Protein AF-A0A357B2A6-F1 (afdb_monomer_lite)

pLDDT: mean 95.45, std 3.25, range [82.5, 98.38]

Foldseek 3Di:
DDDDFKDKDWPFLPPVVVVCVVVVDDQWDQDPVVRDTDRGTDIDIDGDPVVVVVVLQVVQWDWAQPDPVVRDTAIGRNHDCVPPQFNEEQEFQAPPCVGVVVSVVVQVVCVVPTRYHYDRDDHPVVVVRD

Secondary structure (DSSP, 8-state):
-----EEEEE-TTHHHHHHHHHH-----EEETTTTEE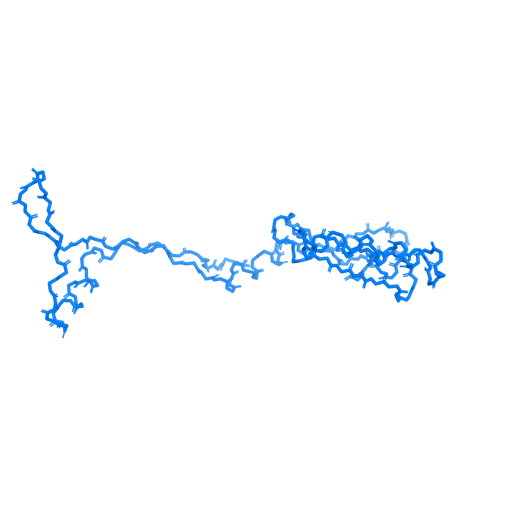EPPP-EEEEE-HHHHHHHHHHHHEEEEEEETTTTEEEEEE---TTT-S--EEE--SSS-HHHHHHHHHHHHHHTTTS-EEE--SS-HHHHHT-

Structure (mmCIF, N/CA/C/O backbone):
data_AF-A0A357B2A6-F1
#
_entry.id   AF-A0A357B2A6-F1
#
loop_
_atom_site.group_PDB
_atom_site.id
_atom_site.type_symbol
_atom_site.label_atom_id
_atom_site.la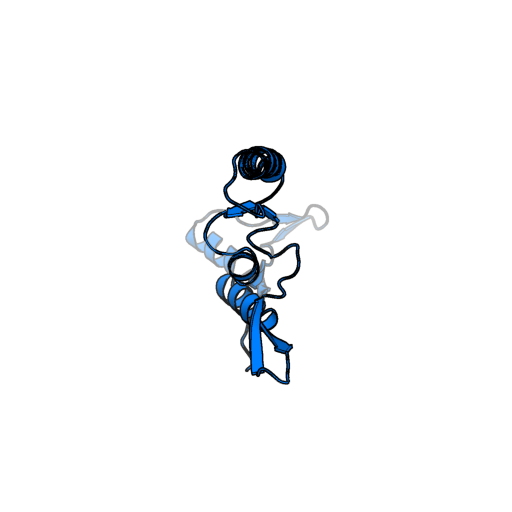bel_alt_id
_atom_site.label_comp_id
_atom_site.label_asym_id
_atom_site.label_entity_id
_atom_site.label_seq_id
_atom_site.pdbx_PDB_ins_code
_atom_site.Cartn_x
_atom_site.Cartn_y
_atom_site.Cartn_z
_atom_site.occupancy
_atom_site.B_iso_or_equiv
_atom_site.auth_seq_id
_atom_site.auth_comp_id
_atom_site.auth_asym_id
_atom_site.auth_atom_id
_atom_site.pdbx_PDB_model_num
ATOM 1 N N . GLY A 1 1 ? 14.532 -8.166 11.666 1.00 83.00 1 GLY A N 1
ATOM 2 C CA . GLY A 1 1 ? 14.063 -8.687 12.969 1.00 83.00 1 GLY A CA 1
ATOM 3 C C . GLY A 1 1 ? 12.554 -8.571 13.038 1.00 83.00 1 GLY A C 1
ATOM 4 O O . GLY A 1 1 ? 11.972 -8.057 12.094 1.00 83.00 1 GLY A O 1
ATOM 5 N N . TRP A 1 2 ? 11.926 -9.037 14.115 1.00 88.94 2 TRP A N 1
ATOM 6 C CA . TRP A 1 2 ? 10.473 -8.930 14.283 1.00 88.94 2 TRP A CA 1
ATOM 7 C C . TRP A 1 2 ? 10.063 -7.517 14.712 1.00 88.94 2 TRP A C 1
ATOM 9 O O . TRP A 1 2 ? 10.700 -6.930 15.585 1.00 88.94 2 TRP A O 1
ATOM 19 N N . GLY A 1 3 ? 8.999 -6.993 14.104 1.00 87.25 3 GLY A N 1
ATOM 20 C CA . GLY A 1 3 ? 8.356 -5.732 14.464 1.00 87.25 3 GLY A CA 1
ATOM 21 C C . GLY A 1 3 ? 6.843 -5.862 14.311 1.00 87.25 3 GLY A C 1
ATOM 22 O O . GLY A 1 3 ? 6.370 -6.582 13.434 1.00 87.25 3 GLY A O 1
ATOM 23 N N . GLU A 1 4 ? 6.087 -5.210 15.189 1.00 90.88 4 GLU A N 1
ATOM 24 C CA . GLU A 1 4 ? 4.623 -5.238 15.148 1.00 90.88 4 GLU A CA 1
ATOM 25 C C . GLU A 1 4 ? 4.105 -4.415 13.955 1.00 90.88 4 GLU A C 1
ATOM 27 O O . GLU A 1 4 ? 4.582 -3.306 13.697 1.00 90.88 4 GLU A O 1
ATOM 32 N N . LEU A 1 5 ? 3.164 -4.987 13.201 1.00 90.12 5 LEU A N 1
ATOM 33 C CA . LEU A 1 5 ? 2.517 -4.340 12.052 1.00 90.12 5 LEU A CA 1
ATOM 34 C C . LEU A 1 5 ? 1.036 -4.058 12.305 1.00 90.12 5 LEU A C 1
ATOM 36 O O . LEU A 1 5 ? 0.537 -3.026 11.853 1.00 90.12 5 LEU A O 1
ATOM 40 N N . TRP A 1 6 ? 0.363 -4.996 12.975 1.00 93.50 6 TRP A N 1
ATOM 41 C CA . TRP A 1 6 ? -1.074 -5.011 13.196 1.00 93.50 6 TRP A CA 1
ATOM 42 C C . TRP A 1 6 ? -1.383 -5.412 14.643 1.00 93.50 6 TRP A C 1
ATOM 44 O O . TRP A 1 6 ? -1.076 -6.534 15.057 1.00 93.50 6 TRP A O 1
ATOM 54 N N . GLY A 1 7 ? -2.041 -4.521 15.382 1.00 95.81 7 GLY A N 1
ATOM 55 C CA . GLY A 1 7 ? -2.668 -4.813 16.667 1.00 95.81 7 GLY A CA 1
ATOM 56 C C . GLY A 1 7 ? -4.167 -5.068 16.516 1.00 95.81 7 GLY A C 1
ATOM 57 O O . GLY A 1 7 ? -4.852 -4.360 15.780 1.00 95.81 7 GLY A O 1
ATOM 58 N N . VAL A 1 8 ? -4.695 -6.063 17.227 1.00 96.31 8 VAL A N 1
ATOM 59 C CA . VAL A 1 8 ? -6.142 -6.291 17.344 1.00 96.31 8 VAL A CA 1
ATOM 60 C C . VAL A 1 8 ? -6.508 -6.198 18.816 1.00 96.31 8 VAL A C 1
ATOM 62 O O . VAL A 1 8 ? -6.039 -7.007 19.616 1.00 96.31 8 VAL A O 1
ATOM 65 N N . ALA A 1 9 ? -7.314 -5.201 19.171 1.00 97.44 9 ALA A N 1
ATOM 66 C CA . ALA A 1 9 ? -7.756 -4.973 20.539 1.00 97.44 9 ALA A CA 1
ATOM 67 C C . ALA A 1 9 ? -9.266 -5.194 20.666 1.00 97.44 9 ALA A C 1
ATOM 69 O O . ALA A 1 9 ? -10.048 -4.638 19.897 1.00 97.44 9 ALA A O 1
ATOM 70 N N . ASP A 1 10 ? -9.670 -5.980 21.662 1.00 97.50 10 ASP A N 1
ATOM 71 C CA . ASP A 1 10 ? -11.035 -5.949 22.184 1.00 97.50 10 ASP A CA 1
ATOM 72 C C . ASP A 1 10 ? -11.077 -4.908 23.301 1.00 97.50 10 ASP A C 1
ATOM 74 O O . ASP A 1 10 ? -10.439 -5.069 24.345 1.00 97.50 10 ASP A O 1
ATOM 78 N N . ARG A 1 11 ? -11.772 -3.803 23.042 1.00 97.75 11 ARG A N 1
ATOM 79 C CA . ARG A 1 11 ? -11.899 -2.679 23.975 1.00 97.75 11 ARG A CA 1
ATOM 80 C C . ARG A 1 11 ? -13.228 -2.713 24.713 1.00 97.75 11 ARG A C 1
ATOM 82 O O . ARG A 1 11 ? -13.487 -1.840 25.543 1.00 97.75 11 ARG A O 1
ATOM 89 N N . THR A 1 12 ? -14.045 -3.742 24.477 1.00 98.25 12 THR A N 1
ATOM 90 C CA . THR A 1 12 ? -15.384 -3.892 25.050 1.00 98.25 12 THR A CA 1
ATOM 91 C C . THR A 1 12 ? -16.180 -2.590 24.898 1.00 98.25 12 THR A C 1
ATOM 93 O O . THR A 1 12 ? -16.104 -1.948 23.853 1.00 98.25 12 THR A O 1
ATOM 96 N N . ASP A 1 13 ? -16.910 -2.148 25.915 1.00 97.69 13 ASP A N 1
ATOM 97 C CA . ASP A 1 13 ? -17.695 -0.911 25.902 1.00 97.69 13 ASP A CA 1
ATOM 98 C C . ASP A 1 13 ? -16.927 0.324 26.416 1.00 97.69 13 ASP A C 1
ATOM 100 O O . ASP A 1 13 ? -17.524 1.395 26.574 1.00 97.69 13 ASP A O 1
ATOM 104 N N . TYR A 1 14 ? -15.615 0.213 26.671 1.00 98.25 14 TYR A N 1
ATOM 105 C CA . TYR A 1 14 ? -14.836 1.252 27.352 1.00 98.25 14 TYR A CA 1
ATOM 106 C C . TYR A 1 14 ? -14.918 2.611 26.643 1.00 98.25 14 TYR A C 1
ATOM 108 O O . TYR A 1 14 ? -15.293 3.606 27.266 1.00 98.25 14 TYR A O 1
ATOM 116 N N . ASP A 1 15 ? -14.604 2.666 25.344 1.00 98.19 15 ASP A N 1
ATOM 117 C CA . ASP A 1 15 ? -14.481 3.937 24.615 1.00 98.19 15 ASP A CA 1
ATOM 118 C C . ASP A 1 15 ? -15.809 4.687 24.539 1.00 98.19 15 ASP A C 1
ATOM 120 O O . ASP A 1 15 ? -15.886 5.878 24.850 1.00 98.19 15 ASP A O 1
ATOM 124 N N . LEU A 1 16 ? -16.875 3.979 24.165 1.00 98.25 16 LEU A N 1
ATOM 125 C CA . LEU A 1 16 ? -18.206 4.563 24.051 1.00 98.25 16 LEU A CA 1
ATOM 126 C C . LEU A 1 16 ? -18.746 4.984 25.422 1.00 98.25 16 LEU A C 1
ATOM 128 O O . LEU A 1 16 ? -19.346 6.051 25.530 1.00 98.25 16 LEU A O 1
ATOM 132 N N . THR A 1 17 ? -18.454 4.228 26.484 1.00 98.38 17 THR A N 1
ATOM 133 C CA . THR A 1 17 ? -18.805 4.618 27.857 1.00 98.38 17 THR A CA 1
ATOM 134 C C . THR A 1 17 ? -18.138 5.938 28.250 1.00 98.38 17 THR A C 1
ATOM 136 O O . THR A 1 17 ? -18.805 6.842 28.757 1.00 98.38 17 THR A O 1
ATOM 139 N N . GLN A 1 18 ? -16.836 6.100 27.985 1.00 98.38 18 GLN A N 1
ATOM 140 C CA . GLN A 1 18 ? -16.133 7.349 28.301 1.00 98.38 18 GLN A CA 1
ATOM 141 C C . GLN A 1 18 ? -16.646 8.530 27.461 1.00 98.38 18 GLN A C 1
ATOM 143 O O . GLN A 1 18 ? -16.832 9.632 27.991 1.00 98.38 18 GLN A O 1
ATOM 148 N N . HIS A 1 19 ? -16.933 8.311 26.173 1.00 98.38 19 HIS A N 1
ATOM 149 C CA . HIS A 1 19 ? -17.496 9.343 25.301 1.00 98.38 19 HIS A CA 1
ATOM 150 C C . HIS A 1 19 ? -18.903 9.767 25.726 1.00 98.38 19 HIS A C 1
ATOM 152 O O . HIS A 1 19 ? -19.173 10.968 25.774 1.00 98.38 19 HIS A O 1
ATOM 158 N N . GLN A 1 20 ? -19.778 8.828 26.088 1.00 98.38 20 GLN A N 1
ATOM 159 C CA . GLN A 1 20 ? -21.118 9.120 26.600 1.00 98.38 20 GLN A CA 1
ATOM 160 C C . GLN A 1 20 ? -21.048 9.926 27.903 1.00 98.38 20 GLN A C 1
ATOM 162 O O . GLN A 1 20 ? -21.669 10.983 28.002 1.00 98.38 20 GLN A O 1
ATOM 167 N N . ASN A 1 21 ? -20.230 9.491 28.869 1.00 98.06 21 ASN A N 1
ATOM 168 C CA . ASN A 1 21 ? -20.069 10.177 30.157 1.00 98.06 21 ASN A CA 1
ATOM 169 C C . ASN A 1 21 ? -19.566 11.619 30.004 1.00 98.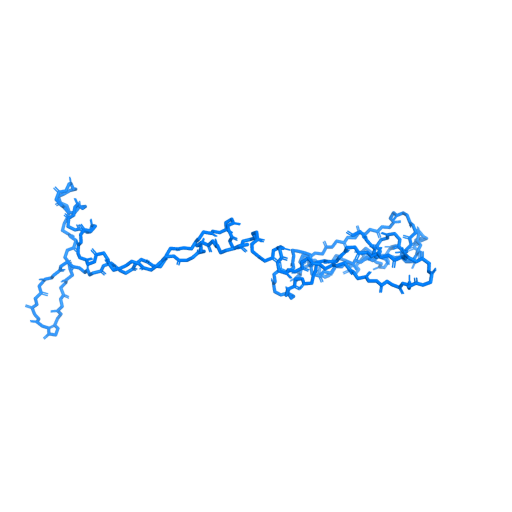06 21 ASN A C 1
ATOM 171 O O . ASN A 1 21 ? -19.977 12.500 30.755 1.00 98.06 21 ASN A O 1
ATOM 175 N N . THR A 1 22 ? -18.679 11.865 29.036 1.00 98.31 22 THR A N 1
ATOM 176 C CA . THR A 1 22 ? -18.084 13.193 28.826 1.00 98.31 22 THR A CA 1
ATOM 177 C C . THR A 1 22 ? -18.965 14.102 27.970 1.00 98.31 22 THR A C 1
ATOM 179 O O . THR A 1 22 ? -19.049 15.300 28.225 1.00 98.31 22 THR A O 1
ATOM 182 N N . SER A 1 23 ? -19.612 13.554 26.938 1.00 98.19 23 SER A N 1
ATOM 183 C CA . SER A 1 23 ? -20.416 14.334 25.984 1.00 98.19 23 SER A CA 1
ATOM 184 C C . SER A 1 23 ? -21.871 14.535 26.415 1.00 98.19 23 SER A C 1
ATOM 186 O O . SER A 1 23 ? -22.534 15.443 25.911 1.00 98.19 23 SER A O 1
ATOM 188 N N . GLY A 1 24 ? -22.386 13.679 27.304 1.00 97.50 24 GLY A N 1
ATOM 189 C CA . GLY A 1 24 ? -23.798 13.628 27.685 1.00 97.50 24 GLY A CA 1
ATOM 190 C C . GLY A 1 24 ? -24.737 13.115 26.586 1.00 97.50 24 GLY A C 1
ATOM 191 O O . GLY A 1 24 ? -25.949 13.138 26.780 1.00 97.50 24 GLY A O 1
ATOM 192 N N . GLN A 1 25 ? -24.210 12.679 25.437 1.00 98.00 25 GLN A N 1
ATOM 193 C CA . GLN A 1 25 ? -25.001 12.081 24.361 1.00 98.00 25 GLN A CA 1
ATOM 194 C C . GLN A 1 25 ? -25.184 10.585 24.610 1.00 98.00 25 GLN A C 1
ATOM 196 O O . GLN A 1 25 ? -24.220 9.903 24.947 1.00 98.00 25 GLN A O 1
ATOM 201 N N . ASP A 1 26 ? -26.404 10.083 24.418 1.00 97.44 26 ASP A N 1
ATOM 202 C CA . ASP A 1 26 ? -26.698 8.651 24.500 1.00 97.44 26 ASP A CA 1
ATOM 203 C C . ASP A 1 26 ? -26.068 7.914 23.308 1.00 97.44 26 ASP A C 1
ATOM 205 O O . ASP A 1 26 ? -26.373 8.203 22.149 1.00 97.44 26 ASP A O 1
ATOM 209 N N . LEU A 1 27 ? -25.157 6.988 23.606 1.00 97.94 27 LEU A N 1
ATOM 210 C CA . LEU A 1 27 ? -24.459 6.132 22.644 1.00 97.94 27 LEU A CA 1
ATOM 211 C C . LEU A 1 27 ? -24.917 4.669 22.751 1.00 97.94 27 LEU A C 1
ATOM 213 O O . LEU A 1 27 ? -24.247 3.771 22.234 1.00 97.94 27 LEU A O 1
ATOM 217 N N . THR A 1 28 ? -26.040 4.405 23.425 1.00 97.75 28 THR A N 1
ATOM 218 C CA . THR A 1 28 ? -26.618 3.064 23.485 1.00 97.75 28 THR A CA 1
ATOM 219 C C . THR A 1 28 ? -27.271 2.666 22.162 1.00 97.75 28 THR A C 1
ATOM 221 O O . THR A 1 28 ? -27.859 3.471 21.439 1.00 97.75 28 THR A O 1
ATOM 224 N N . TYR A 1 29 ? -27.192 1.377 21.848 1.00 97.69 29 TYR A N 1
ATOM 225 C CA . TYR A 1 29 ? -27.937 0.744 20.770 1.00 97.69 29 TYR A CA 1
ATOM 226 C C . TYR A 1 29 ? -29.140 -0.003 21.348 1.00 97.69 29 TYR A C 1
ATOM 228 O O . TYR A 1 29 ? -29.010 -0.711 22.349 1.00 97.69 29 TYR A O 1
ATOM 236 N N . TYR A 1 30 ? -30.303 0.141 20.710 1.00 97.81 30 TYR A N 1
ATOM 237 C CA . TYR A 1 30 ? -31.504 -0.617 21.050 1.00 97.81 30 TYR A CA 1
ATOM 238 C C . TYR A 1 30 ? -31.585 -1.896 20.217 1.00 97.81 30 TYR A C 1
ATOM 240 O O . TYR A 1 30 ? -31.803 -1.856 19.005 1.00 97.81 30 TYR A O 1
ATOM 248 N N . ASP A 1 31 ? -31.450 -3.037 20.883 1.00 96.88 31 ASP A N 1
ATOM 249 C CA . ASP A 1 31 ? -31.652 -4.348 20.279 1.00 96.88 31 ASP A CA 1
ATOM 250 C C . ASP A 1 31 ? -33.131 -4.730 20.348 1.00 96.88 31 ASP A C 1
ATOM 252 O O . ASP A 1 31 ? -33.674 -4.971 21.427 1.00 96.88 31 ASP A O 1
ATOM 256 N N . GLN A 1 32 ? -33.776 -4.780 19.181 1.00 96.81 32 GLN A N 1
ATOM 257 C CA . GLN A 1 32 ? -35.195 -5.107 19.041 1.00 96.81 32 GLN A CA 1
ATOM 258 C C . GLN A 1 32 ? -35.507 -6.573 19.365 1.00 96.81 32 GLN A C 1
ATOM 260 O O . GLN A 1 32 ? -36.596 -6.862 19.856 1.00 96.81 32 GLN A O 1
ATOM 265 N N . GLU A 1 33 ? -34.577 -7.497 19.110 1.00 96.81 33 GLU A N 1
ATOM 266 C CA . GLU A 1 33 ? -34.786 -8.925 19.371 1.00 96.81 33 GLU A CA 1
ATOM 267 C C . GLU A 1 33 ? -34.732 -9.215 20.870 1.00 96.81 33 GLU A C 1
ATOM 269 O O . GLU A 1 33 ? -35.516 -10.010 21.390 1.00 96.81 33 GLU A O 1
ATOM 274 N N . ARG A 1 34 ? -33.819 -8.539 21.577 1.00 95.69 34 ARG A N 1
ATOM 275 C CA . ARG A 1 34 ? -33.661 -8.665 23.033 1.00 95.69 34 ARG A CA 1
ATOM 276 C C . ARG A 1 34 ? -34.510 -7.678 23.826 1.00 95.69 34 ARG A C 1
ATOM 278 O O . ARG A 1 34 ? -34.689 -7.874 25.024 1.00 95.69 34 ARG A O 1
ATOM 285 N N . ASN A 1 35 ? -35.052 -6.655 23.168 1.00 96.56 35 ASN A N 1
ATOM 286 C CA . ASN A 1 35 ? -35.781 -5.546 23.777 1.00 96.56 35 ASN A CA 1
ATOM 287 C C . ASN A 1 35 ? -34.970 -4.844 24.890 1.00 96.56 35 ASN A C 1
ATOM 289 O O . ASN A 1 35 ? -35.477 -4.578 25.980 1.00 96.56 35 ASN A O 1
ATOM 293 N N . THR A 1 36 ? -33.688 -4.569 24.627 1.00 97.25 36 THR A N 1
ATOM 294 C CA . THR A 1 36 ? -32.749 -3.983 25.602 1.00 97.25 36 THR A CA 1
ATOM 295 C C . THR A 1 36 ? -31.837 -2.940 24.965 1.00 97.25 36 THR A C 1
ATOM 297 O O . THR A 1 36 ? -31.421 -3.103 23.820 1.00 97.25 36 THR A O 1
ATOM 300 N N . HIS A 1 37 ? -31.461 -1.919 25.738 1.00 97.38 37 HIS A N 1
ATOM 301 C CA . HIS A 1 37 ? -30.374 -1.001 25.390 1.00 97.38 37 HIS A CA 1
ATOM 302 C C . HIS A 1 37 ? -29.035 -1.511 25.930 1.00 97.38 37 HIS A C 1
ATOM 304 O O . HIS A 1 37 ? -28.969 -1.979 27.067 1.00 97.38 37 HIS A O 1
ATOM 310 N N . TYR A 1 38 ? -27.968 -1.379 25.145 1.00 97.00 38 TYR A N 1
ATOM 311 C CA . TYR A 1 38 ? -26.597 -1.621 25.601 1.00 97.00 38 TYR A CA 1
ATOM 312 C C . TYR A 1 38 ? -25.600 -0.711 24.881 1.00 97.00 38 TYR A C 1
ATOM 314 O O . TYR A 1 38 ? -25.901 -0.170 23.818 1.00 97.00 38 TYR A O 1
ATOM 322 N N . ILE A 1 39 ? -24.405 -0.549 25.448 1.00 97.81 39 ILE A N 1
ATOM 323 C CA . ILE A 1 39 ? -23.292 0.134 24.780 1.00 97.81 39 ILE A CA 1
ATOM 324 C C . ILE A 1 39 ? -22.536 -0.898 23.928 1.00 97.81 39 ILE A C 1
ATOM 326 O O . ILE A 1 39 ? -22.068 -1.898 24.479 1.00 97.81 39 ILE A O 1
ATOM 330 N N . PRO A 1 40 ? -22.438 -0.719 22.596 1.00 97.50 40 PRO A N 1
ATOM 331 C CA . PRO A 1 40 ? -21.753 -1.672 21.731 1.00 97.50 40 PRO A CA 1
ATOM 332 C C . PRO A 1 40 ? -20.283 -1.867 22.089 1.00 97.50 40 PRO A C 1
ATOM 334 O O . PRO A 1 40 ? -19.606 -0.936 22.522 1.00 97.50 40 PRO A O 1
ATOM 337 N N . TYR A 1 41 ? -19.779 -3.076 21.846 1.00 97.69 41 TYR A N 1
ATOM 338 C CA . TYR A 1 41 ? -18.359 -3.356 22.012 1.00 97.69 41 TYR A CA 1
ATOM 339 C C . TYR A 1 41 ? -17.553 -2.850 20.815 1.00 97.69 41 TYR A C 1
ATOM 341 O O . TYR A 1 41 ? -17.991 -2.942 19.666 1.00 97.69 41 TYR A O 1
ATOM 349 N N . VAL A 1 42 ? -16.354 -2.346 21.096 1.00 98.06 42 VAL A N 1
ATOM 350 C CA . VAL A 1 42 ? -15.398 -1.848 20.112 1.00 98.06 42 VAL A CA 1
ATOM 351 C C . VAL A 1 42 ? -14.300 -2.889 19.912 1.00 98.06 42 VAL A C 1
ATOM 353 O O . VAL A 1 42 ? -13.496 -3.151 20.805 1.00 98.06 42 VAL A O 1
ATOM 356 N N . ILE A 1 43 ? -14.252 -3.457 18.706 1.00 97.94 43 ILE A N 1
ATOM 357 C CA . ILE A 1 43 ? -13.135 -4.280 18.235 1.00 97.94 43 ILE A CA 1
ATOM 358 C C . ILE A 1 43 ? -12.281 -3.418 17.306 1.00 97.94 43 ILE A C 1
ATOM 360 O O . ILE A 1 43 ? -12.754 -2.976 16.260 1.00 97.94 43 ILE A O 1
ATOM 364 N N . GLU A 1 44 ? -11.028 -3.177 17.687 1.00 97.19 44 GLU A N 1
ATOM 365 C CA . GLU A 1 44 ? -10.108 -2.272 16.995 1.00 97.19 44 GLU A CA 1
ATOM 366 C C . GLU A 1 44 ? -8.976 -3.054 16.301 1.00 97.19 44 GLU A C 1
ATOM 368 O O . GLU A 1 44 ? -7.975 -3.398 16.937 1.00 97.19 44 GLU A O 1
ATOM 373 N N . PRO A 1 45 ? -9.088 -3.330 14.989 1.00 95.81 45 PRO A N 1
ATOM 374 C CA . PRO A 1 45 ? -7.945 -3.686 14.163 1.00 95.81 45 PRO A CA 1
ATOM 375 C C . PRO A 1 45 ? -7.178 -2.416 13.763 1.00 95.81 45 PRO A C 1
ATOM 377 O O . PRO A 1 45 ? -7.642 -1.636 12.933 1.00 95.81 45 PRO A O 1
ATOM 380 N N . SER A 1 46 ? -5.983 -2.231 14.321 1.00 95.12 46 SER A N 1
ATOM 381 C CA . SER A 1 46 ? -5.130 -1.065 14.079 1.00 95.12 46 SER A CA 1
ATOM 382 C C . SER A 1 46 ? -3.862 -1.460 13.321 1.00 95.12 46 SER A C 1
ATOM 384 O O . SER A 1 46 ? -3.082 -2.290 13.791 1.00 95.12 46 SER A O 1
ATOM 386 N N . LEU A 1 47 ? -3.667 -0.887 12.128 1.00 94.69 47 LEU A N 1
ATOM 387 C CA . LEU A 1 47 ? -2.577 -1.222 11.207 1.00 94.69 47 LEU A CA 1
ATOM 388 C C . LEU A 1 47 ? -1.742 0.022 10.881 1.00 94.69 47 LEU A C 1
ATOM 390 O O . LEU A 1 47 ? -2.257 1.015 10.366 1.00 94.69 47 LEU A O 1
ATOM 394 N N . GLY A 1 48 ? -0.434 -0.044 11.132 1.00 94.75 48 GLY A N 1
ATOM 395 C CA . GLY A 1 48 ? 0.481 1.064 10.852 1.00 94.75 48 GLY A CA 1
ATOM 396 C C . GLY A 1 48 ? 0.842 1.165 9.367 1.00 94.75 48 GLY A C 1
ATOM 397 O O . GLY A 1 48 ? 1.677 0.397 8.889 1.00 94.75 48 GLY A O 1
ATOM 398 N N . ALA A 1 49 ? 0.277 2.139 8.647 1.00 93.81 49 ALA A N 1
ATOM 399 C CA . ALA A 1 49 ? 0.494 2.316 7.205 1.00 93.81 49 ALA A CA 1
ATOM 400 C C . ALA A 1 49 ? 1.981 2.451 6.818 1.00 93.81 49 ALA A C 1
ATOM 402 O O . ALA A 1 49 ? 2.442 1.792 5.881 1.00 93.81 49 ALA A O 1
ATOM 403 N N . ASP A 1 50 ? 2.758 3.242 7.563 1.00 94.44 50 ASP A N 1
ATOM 404 C CA . ASP A 1 50 ? 4.193 3.428 7.310 1.00 94.44 50 ASP A CA 1
ATOM 405 C C . ASP A 1 50 ? 4.986 2.136 7.520 1.00 94.44 50 ASP A C 1
ATOM 407 O O . ASP A 1 50 ? 5.869 1.799 6.729 1.00 94.44 50 ASP A O 1
ATOM 411 N N . ARG A 1 51 ? 4.644 1.371 8.566 1.00 94.94 51 ARG A N 1
ATOM 412 C CA . ARG A 1 51 ? 5.329 0.109 8.870 1.00 94.94 51 ARG A CA 1
ATOM 413 C C . ARG A 1 51 ? 5.041 -0.946 7.812 1.00 94.94 51 ARG A C 1
ATOM 415 O O . ARG A 1 51 ? 5.955 -1.653 7.402 1.00 94.94 51 ARG A O 1
ATOM 422 N N . VAL A 1 52 ? 3.797 -1.022 7.343 1.00 94.56 52 VAL A N 1
ATOM 423 C CA . VAL A 1 52 ? 3.404 -1.918 6.249 1.00 94.56 52 VAL A CA 1
ATOM 424 C C . VAL A 1 52 ? 4.103 -1.526 4.949 1.00 94.56 52 VAL A C 1
ATOM 426 O O . VAL A 1 52 ? 4.628 -2.389 4.251 1.00 94.56 52 VAL A O 1
ATOM 429 N N . THR A 1 53 ? 4.191 -0.228 4.656 1.00 95.44 53 THR A N 1
ATOM 430 C CA . THR A 1 53 ? 4.923 0.275 3.485 1.00 95.44 53 THR A CA 1
ATOM 431 C C . THR A 1 53 ? 6.395 -0.126 3.541 1.00 95.44 53 THR A C 1
ATOM 433 O O . THR A 1 53 ? 6.921 -0.671 2.572 1.00 95.44 53 THR A O 1
ATOM 436 N N . LEU A 1 54 ? 7.055 0.075 4.686 1.00 95.44 54 LEU A N 1
ATOM 437 C CA . LEU A 1 54 ? 8.441 -0.347 4.879 1.00 95.44 54 LEU A CA 1
ATOM 438 C C . LEU A 1 54 ? 8.596 -1.867 4.748 1.00 95.44 54 LEU A C 1
ATOM 440 O O . LEU A 1 54 ? 9.526 -2.321 4.088 1.00 95.44 54 LEU A O 1
ATOM 444 N N . ALA A 1 55 ? 7.681 -2.648 5.327 1.00 95.19 55 ALA A N 1
ATOM 445 C CA . ALA A 1 55 ? 7.704 -4.103 5.224 1.00 95.19 55 ALA A CA 1
ATOM 446 C C . ALA A 1 55 ? 7.638 -4.565 3.760 1.00 95.19 55 ALA A C 1
ATOM 448 O O . ALA A 1 55 ? 8.448 -5.395 3.358 1.00 95.19 55 ALA A O 1
ATOM 449 N N . PHE A 1 56 ? 6.753 -3.979 2.946 1.00 96.25 56 PHE A N 1
ATOM 450 C CA . PHE A 1 56 ? 6.675 -4.287 1.516 1.00 96.25 56 PHE A CA 1
ATOM 451 C C . PHE A 1 56 ? 7.939 -3.898 0.750 1.00 96.25 56 PHE A C 1
ATOM 453 O O . PHE A 1 56 ? 8.360 -4.635 -0.134 1.00 96.25 56 PHE A O 1
ATOM 460 N N . LEU A 1 57 ? 8.557 -2.760 1.077 1.00 96.75 57 LEU A N 1
ATOM 461 C CA . LEU A 1 57 ? 9.810 -2.346 0.443 1.00 96.75 57 LEU A CA 1
ATOM 462 C C . LEU A 1 57 ? 10.964 -3.288 0.797 1.00 96.75 57 LEU A C 1
ATOM 464 O O . LEU A 1 57 ? 11.737 -3.653 -0.084 1.00 96.75 57 LEU A O 1
ATOM 468 N N . CYS A 1 58 ? 11.070 -3.694 2.064 1.00 95.56 58 CYS A N 1
ATOM 469 C CA . CYS A 1 58 ? 12.097 -4.628 2.513 1.00 95.56 58 CYS A CA 1
ATOM 470 C C . CYS A 1 58 ? 11.920 -6.024 1.907 1.00 95.56 58 CYS A C 1
ATOM 472 O O . CYS A 1 58 ? 12.912 -6.633 1.528 1.00 95.56 58 CYS A O 1
ATOM 474 N N . ASP A 1 59 ? 10.684 -6.518 1.816 1.00 95.81 59 ASP A N 1
ATOM 475 C CA . ASP A 1 59 ? 10.371 -7.827 1.227 1.00 95.81 59 ASP A CA 1
ATOM 476 C C . ASP A 1 59 ? 10.604 -7.849 -0.291 1.00 95.81 59 ASP A C 1
ATOM 478 O O . ASP A 1 59 ? 11.129 -8.814 -0.838 1.00 95.81 59 ASP A O 1
ATOM 482 N N . ALA A 1 60 ? 10.262 -6.757 -0.978 1.00 97.75 60 ALA A N 1
ATOM 483 C CA . ALA A 1 60 ? 10.417 -6.660 -2.423 1.00 97.75 60 ALA A CA 1
ATOM 484 C C . ALA A 1 60 ? 11.858 -6.387 -2.880 1.00 97.75 60 ALA A C 1
ATOM 486 O O . ALA A 1 60 ? 12.142 -6.570 -4.064 1.00 97.75 60 ALA A O 1
ATOM 487 N N . TYR A 1 61 ? 12.742 -5.895 -2.008 1.00 97.62 61 TYR A N 1
ATOM 488 C CA . TYR A 1 61 ? 14.119 -5.570 -2.379 1.00 97.62 61 TYR A CA 1
ATOM 489 C C . TYR A 1 61 ? 14.924 -6.830 -2.701 1.00 97.62 61 TYR A C 1
ATOM 491 O O . TYR A 1 61 ? 15.070 -7.720 -1.867 1.00 97.62 61 TYR A O 1
ATOM 499 N N . ASP A 1 62 ? 15.485 -6.867 -3.906 1.00 96.69 62 ASP A N 1
ATOM 500 C CA . ASP A 1 62 ? 16.330 -7.951 -4.391 1.00 96.69 62 ASP A CA 1
ATOM 501 C C . ASP A 1 62 ? 17.543 -7.388 -5.149 1.00 96.69 62 ASP A C 1
ATOM 503 O O . ASP A 1 62 ? 17.455 -6.366 -5.837 1.00 96.69 62 ASP A O 1
ATOM 507 N N . GLU A 1 63 ? 18.677 -8.075 -5.036 1.00 95.69 63 GLU A N 1
ATOM 508 C CA . GLU A 1 63 ? 19.891 -7.803 -5.804 1.00 95.69 63 GLU A CA 1
ATOM 509 C C . GLU A 1 63 ? 20.054 -8.897 -6.857 1.00 95.69 63 GLU A C 1
ATOM 511 O O . GLU A 1 63 ? 20.603 -9.972 -6.615 1.00 95.69 63 GLU A O 1
ATOM 516 N N . GLU A 1 64 ? 19.559 -8.617 -8.058 1.00 94.38 64 GLU A N 1
ATOM 517 C CA . GLU A 1 64 ? 19.569 -9.569 -9.157 1.00 94.38 64 GLU A CA 1
ATOM 518 C C . GLU A 1 64 ? 20.937 -9.574 -9.845 1.00 94.38 64 GLU A C 1
ATOM 520 O O . GLU A 1 64 ? 21.362 -8.579 -10.445 1.00 94.38 64 GLU A O 1
ATOM 525 N N . LEU A 1 65 ? 21.619 -10.717 -9.782 1.00 92.81 65 LEU A N 1
ATOM 526 C CA . LEU A 1 65 ? 22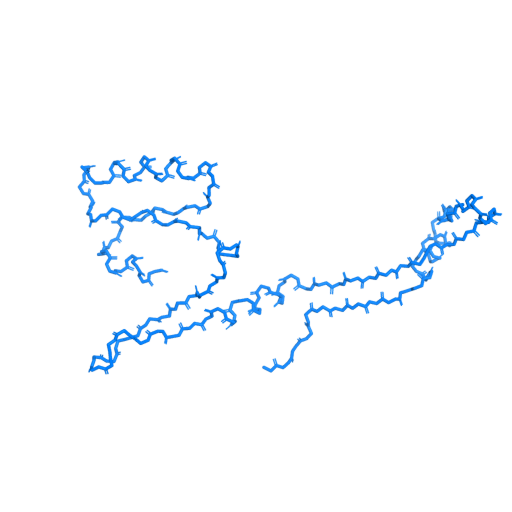.855 -10.969 -10.515 1.00 92.81 65 LEU A CA 1
ATOM 527 C C . LEU A 1 65 ? 22.536 -11.192 -12.002 1.00 92.81 65 LEU A C 1
ATOM 529 O O . LEU A 1 65 ? 21.841 -12.142 -12.360 1.00 92.81 65 LEU A O 1
ATOM 533 N N . LEU A 1 66 ? 23.048 -10.323 -12.871 1.00 89.00 66 LEU A N 1
ATOM 534 C CA . LEU A 1 66 ? 22.802 -10.376 -14.315 1.00 89.00 66 LEU A CA 1
ATOM 535 C C . LEU A 1 66 ? 23.891 -11.148 -15.061 1.00 89.00 66 LEU A C 1
ATOM 537 O O . LEU A 1 66 ? 23.601 -11.853 -16.025 1.00 89.00 66 LEU A O 1
ATOM 541 N N . ASP A 1 67 ? 25.141 -10.996 -14.624 1.00 88.94 67 ASP A N 1
ATOM 542 C CA . ASP A 1 67 ? 26.304 -11.666 -15.202 1.00 88.94 67 ASP A CA 1
ATOM 543 C C . ASP A 1 67 ? 27.332 -11.938 -14.093 1.00 88.94 67 ASP A C 1
ATOM 545 O O . ASP A 1 67 ? 27.941 -11.016 -13.543 1.00 88.94 67 ASP A O 1
ATOM 549 N N . ALA A 1 68 ? 27.509 -13.219 -13.758 1.00 82.50 68 ALA A N 1
ATOM 550 C CA . ALA A 1 68 ? 28.425 -13.670 -12.715 1.00 82.50 68 ALA A CA 1
ATOM 551 C C . ALA A 1 68 ? 29.899 -13.454 -13.084 1.00 82.50 68 ALA A C 1
ATOM 553 O O . ALA A 1 68 ? 30.720 -13.190 -12.210 1.00 82.50 68 ALA A O 1
ATOM 554 N N . GLU A 1 69 ? 30.240 -13.541 -14.372 1.00 87.19 69 GLU A N 1
ATOM 555 C CA . GLU A 1 69 ? 31.622 -13.405 -14.843 1.00 87.19 69 GLU A CA 1
ATOM 556 C C . GLU A 1 69 ? 32.067 -11.941 -14.833 1.00 87.19 69 GLU A C 1
ATOM 558 O O . GLU A 1 69 ? 33.235 -11.640 -14.589 1.00 87.19 69 GLU A O 1
ATOM 563 N N . LYS A 1 70 ? 31.125 -11.017 -15.063 1.00 88.44 70 LYS A N 1
ATOM 564 C CA . LYS A 1 70 ? 31.374 -9.567 -15.029 1.00 88.44 70 LYS A CA 1
ATOM 565 C C . LYS A 1 70 ? 31.060 -8.911 -13.689 1.00 88.44 70 LYS A C 1
ATOM 567 O O . LYS A 1 70 ? 31.255 -7.703 -13.566 1.00 88.44 70 LYS A O 1
ATOM 572 N N . ASN A 1 71 ? 30.593 -9.686 -12.710 1.00 85.69 71 ASN A N 1
ATOM 573 C CA . ASN A 1 71 ? 30.119 -9.192 -11.418 1.00 85.69 71 ASN A CA 1
ATOM 574 C C . ASN A 1 71 ? 29.102 -8.038 -11.572 1.00 85.69 71 ASN A C 1
ATOM 576 O O . ASN A 1 71 ? 29.185 -7.020 -10.885 1.00 85.69 71 ASN A O 1
ATOM 580 N N . ASP A 1 72 ? 28.186 -8.172 -12.537 1.00 90.19 72 ASP A N 1
ATOM 581 C CA . ASP A 1 72 ? 27.164 -7.169 -12.840 1.00 90.19 72 ASP A CA 1
ATOM 582 C C . ASP A 1 72 ? 25.856 -7.542 -12.137 1.00 90.19 72 ASP A C 1
ATOM 584 O O . ASP A 1 72 ? 25.265 -8.592 -12.410 1.00 90.19 72 ASP A O 1
ATOM 588 N N . SER A 1 73 ? 25.401 -6.675 -11.236 1.00 93.12 73 SER A N 1
ATOM 589 C CA . SER A 1 73 ? 24.142 -6.814 -10.509 1.00 93.12 73 SER A CA 1
ATOM 590 C C . SER A 1 73 ? 23.277 -5.562 -10.651 1.00 93.12 73 SER A C 1
ATOM 592 O O . SER A 1 73 ? 23.741 -4.474 -11.017 1.00 93.12 73 SER A O 1
ATOM 594 N N . ARG A 1 74 ? 21.979 -5.711 -10.381 1.00 93.62 74 ARG A N 1
ATOM 595 C CA . ARG A 1 74 ? 21.054 -4.583 -10.246 1.00 93.62 74 ARG A CA 1
ATOM 596 C C . ARG A 1 74 ? 20.167 -4.755 -9.023 1.00 93.62 74 ARG A C 1
ATOM 598 O O . ARG A 1 74 ? 19.709 -5.857 -8.743 1.00 93.62 74 ARG A O 1
ATOM 605 N N . ALA A 1 75 ? 19.873 -3.647 -8.354 1.00 95.56 75 ALA A N 1
ATOM 606 C CA . ALA A 1 75 ? 18.775 -3.606 -7.404 1.00 95.56 75 ALA A CA 1
ATOM 607 C C . ALA A 1 75 ? 17.445 -3.638 -8.171 1.00 95.56 75 ALA A C 1
ATOM 609 O O . ALA A 1 75 ? 17.289 -2.953 -9.186 1.00 95.56 75 ALA A O 1
ATOM 610 N N . VAL A 1 76 ? 16.492 -4.429 -7.692 1.00 96.69 76 VAL A N 1
ATOM 611 C CA . VAL A 1 76 ? 15.134 -4.501 -8.227 1.00 96.69 76 VAL A CA 1
ATOM 612 C C . VAL A 1 76 ? 14.138 -4.597 -7.077 1.00 96.69 76 VAL A C 1
ATOM 614 O O . VAL A 1 76 ? 14.358 -5.314 -6.108 1.00 96.69 76 VAL A O 1
ATOM 617 N N . LEU A 1 77 ? 13.026 -3.867 -7.184 1.00 97.75 77 LEU A N 1
ATOM 618 C CA . LEU A 1 77 ? 11.890 -4.015 -6.278 1.00 97.75 77 LEU A CA 1
ATOM 619 C C . LEU A 1 77 ? 10.859 -4.943 -6.923 1.00 97.75 77 LEU A C 1
ATOM 621 O O . LEU A 1 77 ? 10.126 -4.542 -7.829 1.00 97.75 77 LEU A O 1
ATOM 625 N N . ARG A 1 78 ? 10.768 -6.183 -6.444 1.00 97.12 78 ARG A N 1
ATOM 626 C CA . ARG A 1 78 ? 9.788 -7.193 -6.872 1.00 97.12 78 ARG A CA 1
ATOM 627 C C . ARG A 1 78 ? 8.423 -6.986 -6.208 1.00 97.12 78 ARG A C 1
ATOM 629 O O . ARG A 1 78 ? 7.827 -7.917 -5.674 1.00 97.12 78 ARG A O 1
ATOM 636 N N . LEU A 1 79 ? 7.923 -5.751 -6.233 1.00 97.88 79 LEU A N 1
ATOM 637 C CA . LEU A 1 79 ? 6.612 -5.424 -5.675 1.00 97.88 79 LEU A CA 1
ATOM 638 C C . LEU A 1 79 ? 5.517 -6.215 -6.396 1.00 97.88 79 LEU A C 1
ATOM 640 O O . LEU A 1 79 ? 5.527 -6.346 -7.622 1.00 97.88 79 LEU A O 1
ATOM 644 N N . HIS A 1 80 ? 4.515 -6.674 -5.643 1.00 97.50 80 HIS A N 1
ATOM 645 C CA . HIS A 1 80 ? 3.311 -7.239 -6.244 1.00 97.50 80 HIS A CA 1
ATOM 646 C C . HIS A 1 80 ? 2.688 -6.217 -7.221 1.00 97.50 80 HIS A C 1
ATOM 648 O O . HIS A 1 80 ? 2.610 -5.032 -6.876 1.00 97.50 80 HIS A O 1
ATOM 654 N N . PRO A 1 81 ? 2.176 -6.617 -8.404 1.00 95.88 81 PRO A N 1
ATOM 655 C CA . PRO A 1 81 ? 1.659 -5.673 -9.403 1.00 95.88 81 PRO A CA 1
ATOM 656 C C . PRO A 1 81 ? 0.581 -4.714 -8.876 1.00 95.88 81 PRO A C 1
ATOM 658 O O . PRO A 1 81 ? 0.491 -3.570 -9.319 1.00 95.88 81 PRO A O 1
ATOM 661 N N . ALA A 1 82 ? -0.211 -5.140 -7.886 1.00 95.94 82 ALA A N 1
ATOM 662 C CA . ALA A 1 82 ? 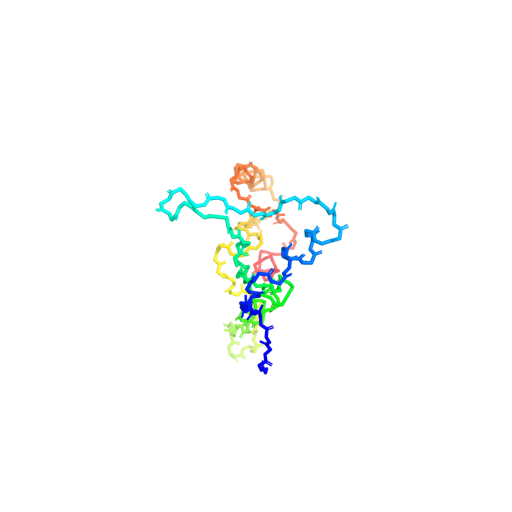-1.192 -4.282 -7.216 1.00 95.94 82 ALA A CA 1
ATOM 663 C C . ALA A 1 82 ? -0.547 -3.153 -6.384 1.00 95.94 82 ALA A C 1
ATOM 665 O O . ALA A 1 82 ? -1.090 -2.052 -6.345 1.00 95.94 82 ALA A O 1
ATOM 666 N N . LEU A 1 83 ? 0.633 -3.392 -5.803 1.00 96.38 83 LEU A N 1
ATOM 667 C CA . LEU A 1 83 ? 1.361 -2.463 -4.930 1.00 96.38 83 LEU A CA 1
ATOM 668 C C . LEU A 1 83 ? 2.353 -1.564 -5.680 1.00 96.38 83 LEU A C 1
ATOM 670 O O . LEU A 1 83 ? 2.696 -0.500 -5.176 1.00 96.38 83 LEU A O 1
ATOM 674 N N . ALA A 1 84 ? 2.802 -1.956 -6.878 1.00 97.12 84 ALA A N 1
ATOM 675 C CA . ALA A 1 84 ? 3.750 -1.161 -7.662 1.00 97.12 84 ALA A CA 1
ATOM 676 C C . ALA A 1 84 ? 3.229 0.280 -7.885 1.00 97.12 84 ALA A C 1
ATOM 678 O O . ALA A 1 84 ? 2.119 0.434 -8.401 1.00 97.12 84 ALA A O 1
ATOM 679 N N . PRO A 1 85 ? 3.972 1.339 -7.523 1.00 96.12 85 PRO A N 1
ATOM 680 C CA . PRO A 1 85 ? 3.468 2.714 -7.610 1.00 96.12 85 PRO A CA 1
ATOM 681 C C . PRO A 1 85 ? 3.268 3.171 -9.061 1.00 96.12 85 PRO A C 1
ATOM 683 O O . PRO A 1 85 ? 2.283 3.837 -9.377 1.00 96.12 85 PRO A O 1
ATOM 686 N N . ILE A 1 86 ? 4.167 2.749 -9.953 1.00 97.44 86 ILE A N 1
ATOM 687 C CA . ILE A 1 86 ? 4.064 2.918 -11.402 1.00 97.44 86 ILE A CA 1
ATOM 688 C C . ILE A 1 86 ? 3.783 1.547 -12.010 1.00 97.44 86 ILE A C 1
ATOM 690 O O . ILE A 1 86 ? 4.494 0.580 -11.746 1.00 97.44 86 ILE A O 1
ATOM 694 N N . LYS A 1 87 ? 2.717 1.451 -12.806 1.00 96.81 87 LYS A N 1
ATOM 695 C CA . LYS A 1 87 ? 2.277 0.196 -13.431 1.00 96.81 87 LYS A CA 1
ATOM 696 C C . LYS A 1 87 ? 2.931 -0.027 -14.784 1.00 96.81 87 LYS A C 1
ATOM 698 O O . LYS A 1 87 ? 3.109 -1.170 -15.194 1.00 96.81 87 LYS A O 1
ATOM 703 N N . CYS A 1 88 ? 3.242 1.057 -15.492 1.00 95.81 88 CYS A N 1
ATOM 704 C CA . CYS A 1 88 ? 3.802 0.987 -16.830 1.00 95.81 88 CYS A CA 1
ATOM 705 C C . CYS A 1 88 ? 4.845 2.082 -17.071 1.00 95.81 88 CYS A C 1
ATOM 707 O O . CYS A 1 88 ? 4.620 3.242 -16.743 1.00 95.81 88 CYS A O 1
ATOM 709 N N . ALA A 1 89 ? 5.973 1.716 -17.675 1.00 97.00 89 ALA A N 1
ATOM 710 C CA . ALA A 1 89 ? 6.966 2.664 -18.164 1.00 97.00 89 ALA A CA 1
ATOM 711 C C . ALA A 1 89 ? 7.011 2.592 -19.695 1.00 97.00 89 ALA A C 1
ATOM 713 O O . ALA A 1 89 ? 7.215 1.522 -20.271 1.00 97.00 89 ALA A O 1
ATOM 714 N N . VAL A 1 90 ? 6.813 3.724 -20.367 1.00 97.75 90 VAL A N 1
ATOM 715 C CA . VAL A 1 90 ? 6.839 3.826 -21.828 1.00 97.75 90 VAL A CA 1
ATOM 716 C C . VAL A 1 90 ? 8.164 4.443 -22.263 1.00 97.75 90 VAL A C 1
ATOM 718 O O . VAL A 1 90 ? 8.407 5.637 -22.093 1.00 97.75 90 VAL A O 1
ATOM 721 N N . LEU A 1 91 ? 9.034 3.609 -22.837 1.00 97.44 91 LEU A N 1
ATOM 722 C CA . LEU A 1 91 ? 10.442 3.929 -23.081 1.00 97.44 91 LEU A CA 1
ATOM 723 C C . LEU A 1 91 ? 10.774 3.810 -24.583 1.00 97.44 91 LEU A C 1
ATOM 725 O O . LEU A 1 91 ? 11.073 2.712 -25.059 1.00 97.44 91 LEU A O 1
ATOM 729 N N . PRO A 1 92 ? 10.750 4.898 -25.381 1.00 96.88 92 PRO A N 1
ATOM 730 C CA . PRO A 1 92 ? 11.064 4.807 -26.809 1.00 96.88 92 PRO A CA 1
ATOM 731 C C . PRO A 1 92 ? 12.532 4.427 -27.031 1.00 96.88 92 PRO A C 1
ATOM 733 O O . PRO A 1 92 ? 13.422 4.947 -26.360 1.00 96.88 92 PRO A O 1
ATOM 736 N N . LEU A 1 93 ? 12.827 3.568 -28.011 1.00 94.88 93 LEU A N 1
ATOM 737 C CA . LEU A 1 93 ? 14.197 3.087 -28.250 1.00 94.88 93 LEU A CA 1
ATOM 738 C C . LEU A 1 93 ? 15.199 4.227 -28.534 1.00 94.88 93 LEU A C 1
ATOM 740 O O . LEU A 1 93 ? 16.356 4.151 -28.126 1.00 94.88 93 LEU A O 1
ATOM 744 N N . SER A 1 94 ? 14.754 5.305 -29.188 1.00 92.69 94 SER A N 1
ATOM 745 C CA . SER A 1 94 ? 15.542 6.526 -29.397 1.00 92.69 94 SER A CA 1
ATOM 746 C C . SER A 1 94 ? 14.657 7.775 -29.373 1.00 92.69 94 SER A C 1
ATOM 748 O O . SER A 1 94 ? 13.438 7.674 -29.484 1.00 92.69 94 SER A O 1
ATOM 750 N N . LYS A 1 95 ? 15.279 8.957 -29.312 1.00 92.94 95 LYS A N 1
ATOM 751 C CA . LYS A 1 95 ? 14.602 10.268 -29.316 1.00 92.94 95 LYS A CA 1
ATOM 752 C C . LYS A 1 95 ? 14.088 10.726 -30.689 1.00 92.94 95 LYS A C 1
ATOM 754 O O . LYS A 1 95 ? 13.674 11.870 -30.840 1.00 92.94 95 LYS A O 1
ATOM 759 N N . LYS A 1 96 ? 14.177 9.885 -31.722 1.00 94.94 96 LYS A N 1
ATOM 760 C CA . LYS A 1 96 ? 13.675 10.238 -33.056 1.00 94.94 96 LYS A CA 1
ATOM 761 C C . LYS A 1 96 ? 12.150 10.352 -33.004 1.00 94.94 96 LYS A C 1
ATOM 763 O O . LYS A 1 96 ? 11.510 9.440 -32.485 1.00 94.94 96 LYS A O 1
ATOM 768 N N . ALA A 1 97 ? 11.590 11.397 -33.619 1.00 94.12 97 ALA A N 1
ATOM 769 C CA . ALA A 1 97 ? 10.147 11.684 -33.642 1.00 94.12 97 ALA A CA 1
ATOM 770 C C . ALA A 1 97 ? 9.287 10.468 -34.034 1.00 94.12 97 ALA A C 1
ATOM 772 O O . ALA A 1 97 ? 8.281 10.169 -33.398 1.00 94.12 97 ALA A O 1
ATOM 773 N N . VAL A 1 98 ? 9.766 9.679 -35.005 1.00 96.88 98 VAL A N 1
ATOM 774 C CA . VAL A 1 98 ? 9.121 8.435 -35.460 1.00 96.88 98 VAL A CA 1
ATOM 775 C C . VAL A 1 98 ? 8.889 7.402 -34.343 1.00 96.88 98 VAL A C 1
ATOM 777 O O . VAL A 1 98 ? 8.012 6.558 -34.477 1.00 96.88 98 VAL A O 1
ATOM 780 N N . LEU A 1 99 ? 9.637 7.472 -33.236 1.00 95.12 99 LEU A N 1
ATOM 781 C CA . LEU A 1 99 ? 9.491 6.605 -32.062 1.00 95.12 99 LEU A CA 1
ATOM 782 C C . LEU A 1 99 ? 8.979 7.353 -30.826 1.00 95.12 99 LEU A C 1
ATOM 784 O O . LEU A 1 99 ? 8.169 6.800 -30.086 1.00 95.12 99 LEU A O 1
ATOM 788 N N . SER A 1 100 ? 9.419 8.591 -30.585 1.00 95.50 100 SER A N 1
ATOM 789 C CA . SER A 1 100 ? 8.993 9.357 -29.406 1.00 95.50 100 SER A CA 1
ATOM 790 C C . SER A 1 100 ? 7.526 9.775 -29.476 1.00 95.50 100 SER A C 1
ATOM 792 O O . SER A 1 100 ? 6.825 9.714 -28.470 1.00 95.50 100 SER A O 1
ATOM 794 N N . ASP A 1 101 ? 7.029 10.154 -30.654 1.00 96.38 101 ASP A N 1
ATOM 795 C CA . ASP A 1 101 ? 5.652 10.624 -30.819 1.00 96.38 101 ASP A CA 1
ATOM 796 C C . ASP A 1 101 ? 4.618 9.509 -30.599 1.00 96.38 101 ASP A C 1
ATOM 798 O O . ASP A 1 101 ? 3.682 9.724 -29.822 1.00 96.38 101 ASP A O 1
ATOM 802 N N . PRO A 1 102 ? 4.747 8.305 -31.204 1.00 97.44 102 PRO A N 1
ATOM 803 C CA . PRO A 1 102 ? 3.847 7.202 -30.876 1.00 97.44 102 PRO A CA 1
ATOM 804 C C . PRO A 1 102 ? 3.981 6.752 -29.418 1.00 97.44 102 PRO A C 1
ATOM 806 O O . PRO A 1 102 ? 2.967 6.436 -28.804 1.00 97.44 102 PRO A O 1
ATOM 809 N N . ALA A 1 103 ? 5.183 6.784 -28.833 1.00 97.56 103 ALA A N 1
ATOM 810 C CA . ALA A 1 103 ? 5.378 6.448 -27.423 1.00 97.56 103 ALA A CA 1
ATOM 811 C C . ALA A 1 103 ? 4.648 7.426 -26.483 1.00 97.56 103 ALA A C 1
ATOM 813 O O . ALA A 1 103 ? 3.978 6.996 -25.548 1.00 97.56 103 ALA A O 1
ATOM 814 N N . ARG A 1 104 ? 4.697 8.737 -26.753 1.00 96.81 104 ARG A N 1
ATOM 815 C CA . ARG A 1 104 ? 3.940 9.739 -25.981 1.00 96.81 104 ARG A CA 1
ATOM 816 C C . ARG A 1 104 ? 2.433 9.549 -26.117 1.00 96.81 104 ARG A C 1
ATOM 818 O O . ARG A 1 104 ? 1.727 9.645 -25.117 1.00 96.81 104 ARG A O 1
ATOM 825 N N . ARG A 1 105 ? 1.945 9.242 -27.326 1.00 97.75 105 ARG A N 1
ATOM 826 C CA . ARG A 1 105 ? 0.524 8.919 -27.543 1.00 97.75 105 ARG A CA 1
ATOM 827 C C . ARG A 1 105 ? 0.100 7.695 -26.736 1.00 97.75 105 ARG A C 1
ATOM 829 O O . ARG A 1 105 ? -0.869 7.786 -25.995 1.00 97.75 105 ARG A O 1
ATOM 836 N N . LEU A 1 106 ? 0.873 6.609 -26.801 1.00 97.75 106 LEU A N 1
ATOM 837 C CA . LEU A 1 106 ? 0.612 5.391 -26.032 1.00 97.75 106 LEU A CA 1
ATOM 838 C C . LEU A 1 106 ? 0.604 5.662 -24.522 1.00 97.75 106 LEU A C 1
ATOM 840 O O . LEU A 1 106 ? -0.308 5.230 -23.824 1.00 97.75 106 LEU A O 1
ATOM 844 N N . CYS A 1 107 ? 1.581 6.419 -24.015 1.00 97.88 107 CYS A N 1
ATOM 845 C CA . CYS A 1 107 ? 1.610 6.808 -22.606 1.00 97.88 107 CYS A CA 1
ATOM 846 C C . CYS A 1 107 ? 0.361 7.612 -22.212 1.00 97.88 107 CYS A C 1
ATOM 848 O O . CYS A 1 107 ? -0.176 7.393 -21.132 1.00 97.88 107 CYS A O 1
ATOM 850 N N . GLY A 1 108 ? -0.116 8.509 -23.082 1.00 98.00 108 GLY A N 1
ATOM 851 C CA . GLY A 1 108 ? -1.338 9.286 -22.861 1.00 98.00 108 GLY A CA 1
ATOM 852 C C . GLY A 1 108 ? -2.633 8.468 -22.934 1.00 98.00 108 GLY A C 1
ATOM 853 O O . GLY A 1 108 ? -3.639 8.855 -22.346 1.00 98.00 108 GLY A O 1
ATOM 854 N N . GLU A 1 109 ? -2.637 7.344 -23.649 1.00 98.06 109 GLU A N 1
ATOM 855 C CA . GLU A 1 109 ? -3.760 6.401 -23.650 1.00 98.06 109 GLU A CA 1
ATOM 856 C C . GLU A 1 109 ? -3.757 5.537 -22.387 1.00 98.06 109 GLU A C 1
ATOM 858 O O . GLU A 1 109 ? -4.786 5.423 -21.722 1.00 98.06 109 GLU A O 1
ATOM 863 N N . LEU A 1 110 ? -2.597 4.990 -22.014 1.00 97.81 110 LEU A N 1
ATOM 864 C CA . LEU A 1 110 ? -2.445 4.145 -20.828 1.00 97.81 110 LEU A CA 1
ATOM 865 C C . LEU A 1 110 ? -2.647 4.919 -19.522 1.00 97.81 110 LEU A C 1
ATOM 867 O O . LEU A 1 110 ? -3.230 4.377 -18.583 1.00 97.81 110 LEU A O 1
ATOM 871 N N . SER A 1 111 ? -2.239 6.191 -19.466 1.00 97.31 111 SER A N 1
ATOM 872 C CA . SER A 1 111 ? -2.385 7.026 -18.267 1.00 97.31 111 SER A CA 1
ATOM 873 C C . SER A 1 111 ? -3.838 7.294 -17.866 1.00 97.31 111 SER A C 1
ATOM 875 O O . SER A 1 111 ? -4.102 7.670 -16.727 1.00 97.31 111 SER A O 1
ATOM 877 N N . LYS A 1 112 ? -4.803 7.056 -18.765 1.00 97.56 112 LYS A N 1
ATOM 878 C CA . LYS A 1 112 ? -6.242 7.114 -18.454 1.00 97.56 112 LYS A CA 1
ATOM 879 C C . LYS A 1 112 ? -6.701 5.963 -17.558 1.00 97.56 112 LYS A C 1
ATOM 881 O O . LYS A 1 112 ? -7.773 6.044 -16.966 1.00 97.56 112 LYS A O 1
ATOM 886 N N . HIS A 1 113 ? -5.914 4.892 -17.493 1.00 97.06 113 HIS A N 1
ATOM 887 C CA . HIS A 1 113 ? -6.255 3.656 -16.794 1.00 97.06 113 HIS A CA 1
ATOM 888 C C . HIS A 1 113 ? -5.241 3.293 -15.704 1.00 97.06 113 HIS A C 1
ATOM 890 O O . HIS A 1 113 ? -5.601 2.611 -14.747 1.00 97.06 113 HIS A O 1
ATOM 896 N N . PHE A 1 114 ? -3.990 3.743 -15.829 1.00 97.00 114 PHE A N 1
ATOM 897 C CA . PHE A 1 114 ? -2.898 3.336 -14.951 1.00 97.00 114 PHE A CA 1
ATOM 898 C C . PHE A 1 114 ? -1.954 4.489 -14.607 1.00 97.00 114 PHE A C 1
ATOM 900 O O . PHE A 1 114 ? -1.759 5.414 -15.391 1.00 97.00 114 PHE A O 1
ATOM 907 N N . MET A 1 115 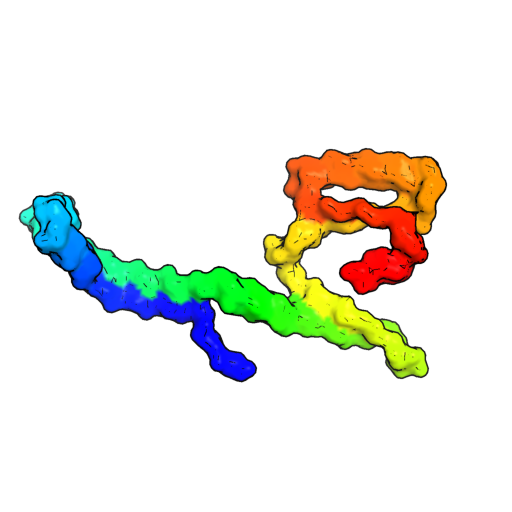? -1.280 4.379 -13.459 1.00 97.75 115 MET A N 1
ATOM 908 C CA . MET A 1 115 ? -0.106 5.202 -13.163 1.00 97.75 115 MET A CA 1
ATOM 909 C C . MET A 1 115 ? 1.027 4.793 -14.104 1.00 97.75 115 MET A C 1
ATOM 911 O O . MET A 1 115 ? 1.491 3.651 -14.049 1.00 97.75 115 MET A O 1
ATOM 915 N N . CYS A 1 116 ? 1.457 5.707 -14.967 1.00 97.81 116 CYS A N 1
ATOM 916 C CA . CYS A 1 116 ? 2.470 5.434 -15.975 1.00 97.81 116 CYS A CA 1
ATOM 917 C C . CYS A 1 116 ? 3.545 6.515 -16.010 1.00 97.81 116 CYS A C 1
ATOM 919 O O . CYS A 1 116 ? 3.290 7.677 -15.695 1.00 97.81 116 CYS A O 1
ATOM 921 N N . GLU A 1 117 ? 4.736 6.118 -16.439 1.00 97.00 117 GLU A N 1
ATOM 922 C CA . GLU A 1 117 ? 5.895 6.987 -16.598 1.00 97.00 117 GLU A CA 1
ATOM 923 C C . GLU A 1 117 ? 6.397 6.942 -18.044 1.00 97.00 117 GLU A C 1
ATOM 925 O O . GLU A 1 117 ? 6.338 5.909 -18.710 1.00 97.00 117 GLU A O 1
ATOM 930 N N . TYR A 1 118 ? 6.896 8.070 -18.541 1.00 97.25 118 TYR A N 1
ATOM 931 C CA . TYR A 1 118 ? 7.557 8.163 -19.839 1.00 97.25 118 TYR A CA 1
ATOM 932 C C . TYR A 1 118 ? 8.979 8.670 -19.635 1.00 97.25 118 TYR A C 1
ATOM 934 O O . TYR A 1 118 ? 9.180 9.704 -18.999 1.00 97.25 118 TYR A O 1
ATOM 942 N N . ASP A 1 119 ? 9.954 7.998 -20.245 1.00 96.19 119 ASP A N 1
ATOM 943 C CA . ASP A 1 119 ? 11.345 8.445 -20.223 1.00 96.19 119 ASP A CA 1
ATOM 944 C C . ASP A 1 119 ? 12.047 8.150 -21.556 1.00 96.19 119 ASP A C 1
ATOM 946 O O . ASP A 1 119 ? 12.104 7.010 -22.023 1.00 96.19 119 ASP A O 1
ATOM 950 N N . ASP A 1 120 ? 12.628 9.184 -22.168 1.00 94.94 120 ASP A N 1
ATOM 951 C CA . ASP A 1 120 ? 13.465 9.103 -23.371 1.00 94.94 120 ASP A CA 1
ATOM 952 C C . ASP A 1 120 ? 14.930 9.510 -23.128 1.00 94.94 120 ASP A C 1
ATOM 954 O O . ASP A 1 120 ? 15.723 9.628 -24.069 1.00 94.94 120 ASP A O 1
ATOM 958 N N . THR A 1 121 ? 15.319 9.702 -21.867 1.00 93.38 121 THR A N 1
ATOM 959 C CA . THR A 1 121 ? 16.645 10.166 -21.461 1.00 93.38 121 THR A CA 1
ATOM 960 C C . THR A 1 121 ? 17.642 9.017 -21.285 1.00 93.38 121 THR A C 1
ATOM 962 O O . THR A 1 121 ? 17.361 7.980 -20.695 1.00 93.38 121 THR A O 1
ATOM 965 N N . GLY A 1 122 ? 18.862 9.197 -21.799 1.00 90.88 122 GLY A N 1
ATOM 966 C CA . GLY A 1 122 ? 19.918 8.185 -21.711 1.00 90.88 122 GLY A CA 1
ATOM 967 C C . GLY A 1 122 ? 19.719 6.972 -22.630 1.00 90.88 122 GLY A C 1
ATOM 968 O O . GLY A 1 122 ? 18.844 6.933 -23.496 1.00 90.88 122 GLY A O 1
ATOM 969 N N . SER A 1 123 ? 20.594 5.975 -22.477 1.00 93.25 123 SER A N 1
ATOM 970 C CA . SER A 1 123 ? 20.489 4.719 -23.226 1.00 93.25 123 SER A CA 1
ATOM 971 C C . SER A 1 123 ? 19.299 3.892 -22.735 1.00 93.25 123 SER A C 1
ATOM 973 O O . SER A 1 123 ? 18.873 4.017 -21.588 1.00 93.25 123 SER A O 1
ATOM 975 N N . ILE A 1 124 ? 18.765 3.016 -23.591 1.00 94.00 124 ILE A N 1
ATOM 976 C CA . ILE A 1 124 ? 17.635 2.149 -23.218 1.00 94.00 124 ILE A CA 1
ATOM 977 C C . ILE A 1 124 ? 17.964 1.260 -22.005 1.00 94.00 124 ILE A C 1
ATOM 979 O O . ILE A 1 124 ? 17.146 1.125 -21.105 1.00 94.00 124 ILE A O 1
ATOM 983 N N . GLY A 1 125 ? 19.201 0.755 -21.914 1.00 91.62 125 GLY A N 1
ATOM 984 C CA . GLY A 1 125 ? 19.650 -0.048 -20.772 1.00 91.62 125 GLY A CA 1
ATOM 985 C C . GLY A 1 125 ? 19.675 0.722 -19.449 1.00 91.62 125 GLY A C 1
ATOM 986 O O . GLY A 1 125 ? 19.321 0.157 -18.421 1.00 91.62 125 GLY A O 1
ATOM 987 N N . LYS A 1 126 ? 20.023 2.020 -19.462 1.00 91.69 126 LYS A N 1
ATOM 988 C CA . LYS A 1 126 ? 19.952 2.862 -18.255 1.00 91.69 126 LYS A CA 1
ATOM 989 C C . LYS A 1 126 ? 18.510 3.093 -17.807 1.00 91.69 126 LYS A C 1
ATOM 991 O O . LYS A 1 126 ? 18.269 3.152 -16.612 1.00 91.69 126 LYS A O 1
ATOM 996 N N . ARG A 1 127 ? 17.568 3.187 -18.750 1.00 94.81 127 ARG A N 1
ATOM 997 C CA . ARG A 1 127 ? 16.139 3.351 -18.448 1.00 94.81 127 ARG A CA 1
ATOM 998 C C . ARG A 1 127 ? 15.500 2.079 -17.897 1.00 94.81 127 ARG A C 1
ATOM 1000 O O . ARG A 1 127 ? 14.674 2.177 -17.012 1.00 94.81 127 ARG A O 1
ATOM 1007 N N . TYR A 1 128 ? 15.926 0.897 -18.345 1.00 93.62 128 TYR A N 1
ATOM 1008 C CA . TYR A 1 128 ? 15.473 -0.374 -17.760 1.00 93.62 128 TYR A CA 1
ATOM 1009 C C . TYR A 1 128 ? 16.037 -0.675 -16.362 1.00 93.62 128 TYR A C 1
ATOM 1011 O O . TYR A 1 128 ? 15.567 -1.611 -15.720 1.00 93.62 128 TYR A O 1
ATOM 1019 N N . ARG A 1 129 ? 17.081 0.040 -15.922 1.00 91.25 129 ARG A N 1
ATOM 1020 C CA . ARG A 1 129 ? 17.684 -0.118 -14.586 1.00 91.25 129 ARG A CA 1
ATOM 1021 C C . ARG A 1 129 ? 17.293 0.984 -13.598 1.00 91.25 129 ARG A C 1
ATOM 1023 O O . ARG A 1 129 ? 17.691 0.881 -12.444 1.00 91.25 129 ARG A O 1
ATOM 1030 N N . ARG A 1 130 ? 16.637 2.049 -14.061 1.00 84.62 130 ARG A N 1
ATOM 1031 C CA . ARG A 1 130 ? 16.137 3.114 -13.189 1.00 84.62 130 ARG A CA 1
ATOM 1032 C C . ARG A 1 130 ? 14.860 2.633 -12.509 1.00 84.62 130 ARG A C 1
ATOM 1034 O O . ARG A 1 130 ? 14.698 2.993 -11.327 1.00 84.62 130 ARG A O 1
#

Sequence (130 aa):
GWGELWGVADRTDYDLTQHQNTSGQDLTYYDQERNTHYIPYVIEPSLGADRVTLAFLCDAYDEELLDAEKNDSRAVLRLHPALAPIKCAVLPLSKKAVLSDPARRLCGELSKHFMCEYDDTGSIGKRYRR

Radius of gyration: 26.47 Å; chains: 1; bounding box: 67×28×66 Å